Protein AF-A0A814PA87-F1 (afdb_monomer_lite)

Sequence (79 aa):
ASKYAIIFMSDGLAPFPEAELQTLVELHGNVIKKFWTLALGQSDMSILKRINEKMDGTFFNLADSSELVEAYAEIARTS

InterPro domains:
  IPR036465 von Willebrand factor A-like domain superfamily [G3DSA:3.40.50.410] (1-79)
  IPR036465 von Willebrand factor A-like domain superfamily [SSF53300] (4-77)

Organism: NCBI:txid1234261

pLDDT: mean 90.32, std 5.97, range [63.88, 96.5]

Secondary structure (DSSP, 8-state):
---EEEEEEE-S-SPP-HHHHHHHHHHHTTTEEEEEEEEESS--HHHHHHHHHHTT-EEEEESSTTHHHHHHHHHHHT-

Radius of gyration: 12.72 Å; chains: 1; bounding box: 28×31×27 Å

Foldseek 3Di:
DAADEEEAEDQQPDPQPVVVLVVCCVPCVVRHPAYEYEHADNHDVVSRVVSCVSNVYHYHYYNHPVCVVVVVVVVVVVD

Structure (mmCIF, N/CA/C/O backbone):
data_AF-A0A814PA87-F1
#
_entry.id   AF-A0A814PA87-F1
#
loop_
_atom_site.group_PDB
_atom_site.id
_atom_site.type_symbol
_atom_site.label_atom_id
_atom_site.label_alt_id
_atom_site.label_comp_id
_atom_site.label_asym_id
_atom_site.label_entity_id
_atom_site.label_seq_id
_atom_site.pdbx_PDB_ins_code
_atom_site.Cartn_x
_atom_site.Cartn_y
_atom_site.Cartn_z
_atom_site.occupancy
_atom_site.B_iso_or_equiv
_atom_site.auth_seq_id
_atom_site.auth_comp_id
_atom_site.auth_asym_id
_atom_site.auth_atom_id
_atom_site.pdbx_PDB_model_num
ATOM 1 N N . ALA A 1 1 ? -17.287 7.381 14.149 1.00 63.88 1 ALA A N 1
ATOM 2 C CA . ALA A 1 1 ? -16.748 7.793 12.839 1.00 63.88 1 ALA A CA 1
ATOM 3 C C . ALA A 1 1 ? -16.512 6.547 11.999 1.00 63.88 1 ALA A C 1
ATOM 5 O O . ALA A 1 1 ? -16.030 5.559 12.551 1.00 63.88 1 ALA A O 1
ATOM 6 N N . SER A 1 2 ? -16.891 6.570 10.721 1.00 69.12 2 SER A N 1
ATOM 7 C CA . SER A 1 2 ? -16.583 5.486 9.782 1.00 69.12 2 SER A CA 1
ATOM 8 C C . SER A 1 2 ? -15.069 5.378 9.609 1.00 69.12 2 SER A C 1
ATOM 10 O O . SER A 1 2 ? -14.392 6.401 9.517 1.00 69.12 2 SER A O 1
ATOM 12 N N . LYS A 1 3 ? -14.545 4.152 9.624 1.00 85.00 3 LYS A N 1
ATOM 13 C CA . LYS A 1 3 ? -13.131 3.870 9.363 1.00 85.00 3 LYS A CA 1
ATOM 14 C C . LYS A 1 3 ? -12.996 3.352 7.940 1.00 85.00 3 LYS A C 1
ATOM 16 O O . LYS A 1 3 ? -13.826 2.551 7.514 1.00 85.00 3 LYS A O 1
ATOM 21 N N . TYR A 1 4 ? -11.965 3.802 7.240 1.00 89.12 4 TYR A N 1
ATOM 22 C CA . TYR A 1 4 ? -11.730 3.481 5.840 1.00 89.12 4 TYR A CA 1
ATOM 23 C C . TYR A 1 4 ? -10.485 2.613 5.672 1.00 89.12 4 TYR A C 1
ATOM 25 O O . TYR A 1 4 ? -9.541 2.665 6.465 1.00 89.12 4 TYR A O 1
ATOM 33 N N . ALA A 1 5 ? -10.523 1.813 4.618 1.00 91.75 5 ALA A N 1
ATOM 34 C CA . ALA A 1 5 ? -9.424 1.022 4.100 1.00 91.75 5 ALA A CA 1
ATOM 35 C C . ALA A 1 5 ? -9.079 1.572 2.711 1.00 91.75 5 ALA A C 1
ATOM 37 O O . ALA A 1 5 ? -9.992 1.883 1.944 1.00 91.75 5 ALA A O 1
ATOM 38 N N . ILE A 1 6 ? -7.791 1.702 2.397 1.00 93.00 6 ILE A N 1
ATOM 39 C CA . ILE A 1 6 ? -7.325 2.164 1.084 1.00 93.00 6 ILE A CA 1
ATOM 40 C C . ILE A 1 6 ? -6.497 1.061 0.437 1.00 93.00 6 ILE A C 1
ATOM 42 O O . ILE A 1 6 ? -5.560 0.546 1.041 1.00 93.00 6 ILE A O 1
ATOM 46 N N . ILE A 1 7 ? -6.838 0.734 -0.807 1.00 94.50 7 ILE A N 1
ATOM 47 C CA . ILE A 1 7 ? -6.042 -0.123 -1.682 1.00 94.50 7 ILE A CA 1
ATOM 48 C C . ILE A 1 7 ? -5.488 0.785 -2.779 1.00 94.50 7 ILE A C 1
ATOM 50 O O . ILE A 1 7 ? -6.248 1.338 -3.574 1.00 94.50 7 ILE A O 1
ATOM 54 N N . PHE A 1 8 ? -4.175 0.980 -2.787 1.00 93.69 8 PHE A N 1
ATOM 55 C CA . PHE A 1 8 ? -3.453 1.807 -3.743 1.00 93.69 8 PHE A CA 1
ATOM 56 C C . PHE A 1 8 ? -2.724 0.909 -4.742 1.00 93.69 8 PHE A C 1
ATOM 58 O O . PHE A 1 8 ? -1.902 0.090 -4.346 1.00 93.69 8 PHE A O 1
ATOM 65 N N . MET A 1 9 ? -3.012 1.055 -6.034 1.00 92.69 9 MET A N 1
ATOM 66 C CA . MET A 1 9 ? -2.404 0.251 -7.097 1.00 92.69 9 MET A CA 1
ATOM 67 C C . MET A 1 9 ? -1.838 1.170 -8.178 1.00 92.69 9 MET A C 1
ATOM 69 O O . MET A 1 9 ? -2.547 2.044 -8.674 1.00 92.69 9 MET A O 1
ATOM 73 N N . SER A 1 10 ? -0.562 0.997 -8.520 1.00 90.62 10 SER A N 1
ATOM 74 C CA . SER A 1 10 ? 0.152 1.846 -9.482 1.00 90.62 10 SER A CA 1
ATOM 75 C C . SER A 1 10 ? 1.402 1.133 -10.013 1.00 90.62 10 SER A C 1
ATOM 77 O O . SER A 1 10 ? 1.900 0.198 -9.391 1.00 90.62 10 SER A O 1
ATOM 79 N N . ASP A 1 11 ? 1.912 1.590 -11.156 1.00 89.81 11 ASP A N 1
ATOM 80 C CA . ASP A 1 11 ? 3.201 1.188 -11.729 1.00 89.81 11 ASP A CA 1
ATOM 81 C C . ASP A 1 11 ? 4.397 1.957 -11.127 1.00 89.81 11 ASP A C 1
ATOM 83 O O . ASP A 1 11 ? 5.549 1.637 -11.408 1.00 89.81 11 ASP A O 1
ATOM 87 N N . GLY A 1 12 ? 4.160 2.968 -10.287 1.00 90.38 12 GLY A N 1
ATOM 88 C CA . GLY A 1 12 ? 5.220 3.741 -9.635 1.00 90.38 12 GLY A CA 1
ATOM 89 C C . GLY A 1 12 ? 6.057 4.606 -10.579 1.00 90.38 12 GLY A C 1
ATOM 90 O O . GLY A 1 12 ? 7.038 5.187 -10.131 1.00 90.38 12 GLY A O 1
ATOM 91 N N . LEU A 1 13 ? 5.688 4.723 -11.859 1.00 90.75 13 LEU A N 1
ATOM 92 C CA . LEU A 1 13 ? 6.478 5.467 -12.850 1.00 90.75 13 LEU A CA 1
ATOM 93 C C . LEU A 1 13 ? 6.331 6.989 -12.709 1.00 90.75 13 LEU A C 1
ATOM 95 O O . LEU A 1 13 ? 7.124 7.753 -13.262 1.00 90.75 13 LEU A O 1
ATOM 99 N N . ALA A 1 14 ? 5.312 7.439 -11.977 1.00 90.19 14 ALA A N 1
ATOM 100 C CA . ALA A 1 14 ? 5.112 8.842 -11.649 1.00 90.19 14 ALA A CA 1
ATOM 101 C C . ALA A 1 14 ? 6.019 9.293 -10.482 1.00 90.19 14 ALA A C 1
ATOM 103 O O . ALA A 1 14 ? 6.354 8.491 -9.607 1.00 90.19 14 ALA A O 1
ATOM 104 N N . PRO A 1 15 ? 6.381 10.590 -10.412 1.00 92.81 15 PRO A N 1
ATOM 105 C CA . PRO A 1 15 ? 7.112 11.141 -9.275 1.00 92.81 15 PRO A CA 1
ATOM 106 C C . PRO A 1 15 ? 6.402 10.907 -7.935 1.00 92.81 15 PRO A C 1
ATOM 108 O O . PRO A 1 15 ? 5.174 10.868 -7.866 1.00 92.81 15 PRO A O 1
ATOM 111 N N . PHE A 1 16 ? 7.183 10.816 -6.854 1.00 93.75 16 PHE A N 1
ATOM 112 C CA . PHE A 1 16 ? 6.650 10.616 -5.507 1.00 93.75 16 PHE A CA 1
ATOM 113 C C . PHE A 1 16 ? 5.731 11.784 -5.069 1.00 93.75 16 PHE A C 1
ATOM 115 O O . PHE A 1 16 ? 6.216 12.917 -4.972 1.00 93.75 16 PHE A O 1
ATOM 122 N N . PRO A 1 17 ? 4.446 11.530 -4.746 1.00 93.38 17 PRO A N 1
ATOM 123 C CA . PRO A 1 17 ? 3.461 12.574 -4.450 1.00 93.38 17 PRO A CA 1
ATOM 124 C C . PRO A 1 17 ? 3.480 12.979 -2.963 1.00 93.38 17 PRO A C 1
ATOM 126 O O . PRO A 1 17 ? 2.571 12.668 -2.193 1.00 93.38 17 PRO A O 1
ATOM 129 N N . GLU A 1 18 ? 4.564 13.626 -2.519 1.00 94.69 18 GLU A N 1
ATOM 130 C CA . GLU A 1 18 ? 4.760 13.977 -1.099 1.00 94.69 18 GLU A CA 1
ATOM 131 C C . GLU A 1 18 ? 3.640 14.879 -0.554 1.00 94.69 18 GLU A C 1
ATOM 133 O O . GLU A 1 18 ? 3.124 14.621 0.532 1.00 94.69 18 GLU A O 1
ATOM 138 N N . ALA A 1 19 ? 3.251 15.921 -1.296 1.00 95.00 19 ALA A N 1
ATOM 139 C CA . ALA A 1 19 ? 2.281 16.911 -0.825 1.00 95.00 19 ALA A CA 1
ATOM 140 C C . ALA A 1 19 ? 0.874 16.309 -0.669 1.00 95.00 19 ALA A C 1
ATOM 142 O O . ALA A 1 19 ? 0.167 16.583 0.306 1.00 95.00 19 ALA A O 1
ATOM 143 N N . GLU A 1 20 ? 0.479 15.453 -1.608 1.00 94.06 20 GLU A N 1
ATOM 144 C CA . GLU A 1 20 ? -0.813 14.779 -1.626 1.00 94.06 20 GLU A CA 1
ATOM 145 C C . GLU A 1 20 ? -0.913 13.747 -0.500 1.00 94.06 20 GLU A C 1
ATOM 147 O O . GLU A 1 20 ? -1.922 13.704 0.205 1.00 94.06 20 GLU A O 1
ATOM 152 N N . LEU A 1 21 ? 0.144 12.956 -0.276 1.00 93.19 21 LEU A N 1
ATOM 153 C CA . LEU A 1 21 ? 0.186 11.995 0.830 1.00 93.19 21 LEU A CA 1
ATOM 154 C C . LEU A 1 21 ? 0.198 12.694 2.186 1.00 93.19 21 LEU A C 1
ATOM 156 O O . LEU A 1 21 ? -0.495 12.256 3.102 1.00 93.19 21 LEU A O 1
ATOM 160 N N . GLN A 1 22 ? 0.934 13.799 2.317 1.00 93.62 22 GLN A N 1
ATOM 161 C CA . GLN A 1 22 ? 0.927 14.595 3.541 1.00 93.62 22 GLN A CA 1
ATOM 162 C C . GLN A 1 22 ? -0.481 15.125 3.842 1.00 93.62 22 GLN A C 1
ATOM 164 O O . GLN A 1 22 ? -0.976 14.954 4.955 1.00 93.62 22 GLN A O 1
ATOM 169 N N . THR A 1 23 ? -1.164 15.667 2.831 1.00 93.56 23 THR A N 1
ATOM 170 C CA . THR A 1 23 ? -2.551 16.141 2.957 1.00 93.56 23 THR A CA 1
ATOM 171 C C . THR A 1 23 ? -3.499 15.007 3.363 1.00 93.56 23 THR A C 1
ATOM 173 O O . THR A 1 23 ? -4.350 15.183 4.236 1.00 93.56 23 THR A O 1
ATOM 176 N N . LEU A 1 24 ? -3.342 13.817 2.773 1.00 91.00 24 LEU A N 1
ATOM 177 C CA . LEU A 1 24 ? -4.140 12.636 3.105 1.00 91.00 24 LEU A CA 1
ATOM 178 C C . LEU A 1 24 ? -3.958 12.218 4.574 1.00 91.00 24 LEU A C 1
ATOM 180 O O . LEU A 1 24 ? -4.944 11.954 5.264 1.00 91.00 24 LEU A O 1
ATOM 184 N N . VAL A 1 25 ? -2.715 12.177 5.064 1.00 91.69 25 VAL A N 1
ATOM 185 C CA . VAL A 1 25 ? -2.401 11.814 6.457 1.00 91.69 25 VAL A CA 1
ATOM 186 C C . VAL A 1 25 ? -2.947 12.856 7.433 1.00 91.69 25 VAL A C 1
ATOM 188 O O . VAL A 1 25 ? -3.558 12.486 8.435 1.00 91.69 25 VAL A O 1
ATOM 191 N N . GLU A 1 26 ? -2.788 14.145 7.136 1.00 92.94 26 GLU A N 1
ATOM 192 C CA . GLU A 1 26 ? -3.257 15.231 8.004 1.00 92.94 26 GLU A CA 1
ATOM 193 C C . GLU A 1 26 ? -4.783 15.280 8.113 1.00 92.94 26 GLU A C 1
ATOM 195 O O . GLU A 1 26 ? -5.323 15.421 9.212 1.00 92.94 26 GLU A O 1
ATOM 200 N N . LEU A 1 27 ? -5.489 15.140 6.988 1.00 91.25 27 L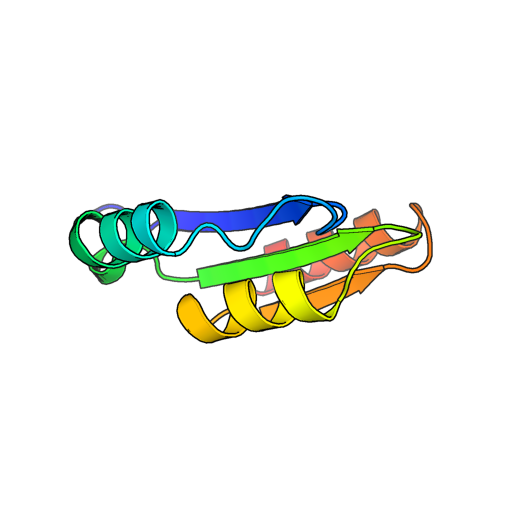EU A N 1
ATOM 201 C CA . LEU A 1 27 ? -6.947 15.262 6.955 1.00 91.25 27 LEU A CA 1
ATOM 202 C C . LEU A 1 27 ? -7.669 13.969 7.343 1.00 91.25 27 LEU A C 1
ATOM 204 O O . LEU A 1 27 ? -8.782 14.017 7.877 1.00 91.25 27 LEU A O 1
ATOM 208 N N . HIS A 1 28 ? -7.074 12.813 7.039 1.00 91.12 28 HIS A N 1
ATOM 209 C CA . HIS A 1 28 ? -7.770 11.527 7.086 1.00 91.12 28 HIS A CA 1
ATOM 210 C C . HIS A 1 28 ? -7.001 10.412 7.806 1.00 91.12 28 HIS A C 1
ATOM 212 O O . HIS A 1 28 ? -7.549 9.321 7.977 1.00 91.12 28 HIS A O 1
ATOM 218 N N . GLY A 1 29 ? -5.782 10.652 8.297 1.00 87.81 29 GLY A N 1
ATOM 219 C CA . GLY A 1 29 ? -4.974 9.624 8.967 1.00 87.81 29 GLY A CA 1
ATOM 220 C C . GLY A 1 29 ? -5.648 9.005 10.196 1.00 87.81 29 GLY A C 1
ATOM 221 O O . GLY A 1 29 ? -5.463 7.829 10.483 1.00 87.81 29 GLY A O 1
ATOM 222 N N . ASN A 1 30 ? -6.517 9.748 10.889 1.00 88.50 30 ASN A N 1
ATOM 223 C CA . ASN A 1 30 ? -7.276 9.240 12.038 1.00 88.50 30 ASN A CA 1
ATOM 224 C C . ASN A 1 30 ? -8.456 8.316 11.666 1.00 88.50 30 ASN A C 1
ATOM 226 O O . ASN A 1 30 ? -8.990 7.622 12.539 1.00 88.50 30 ASN A O 1
ATOM 230 N N . VAL A 1 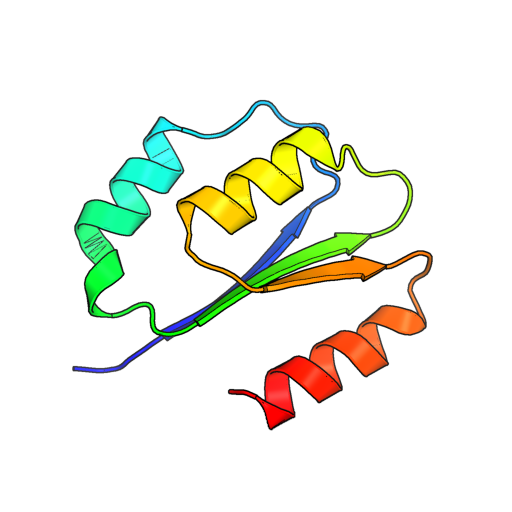31 ? -8.893 8.318 10.403 1.00 90.44 31 VAL A N 1
ATOM 231 C CA . VAL A 1 31 ? -9.993 7.475 9.903 1.00 90.44 31 VAL A CA 1
ATOM 232 C C . VAL A 1 31 ? -9.512 6.372 8.964 1.00 90.44 31 VAL A C 1
ATOM 234 O O . VAL A 1 31 ? -10.217 5.371 8.820 1.00 90.44 31 VAL A O 1
ATOM 237 N N . ILE A 1 32 ? -8.325 6.503 8.369 1.00 90.56 32 ILE A N 1
ATOM 238 C CA . ILE A 1 32 ? -7.676 5.439 7.597 1.00 90.56 32 ILE A CA 1
ATOM 239 C C . ILE A 1 32 ? -7.110 4.415 8.584 1.00 90.56 32 ILE A C 1
ATOM 241 O O . ILE A 1 32 ? -6.204 4.706 9.355 1.00 90.56 32 ILE A O 1
ATOM 245 N N . LYS A 1 33 ? -7.674 3.205 8.592 1.00 88.88 33 LYS A N 1
ATOM 246 C CA . LYS A 1 33 ? -7.250 2.130 9.506 1.00 88.88 33 LYS A CA 1
ATOM 247 C C . LYS A 1 33 ? -6.229 1.194 8.862 1.00 88.88 33 LYS A C 1
ATOM 249 O O . LYS A 1 33 ? -5.450 0.570 9.574 1.00 88.88 33 LYS A O 1
ATOM 254 N N . LYS A 1 34 ? -6.322 1.018 7.543 1.00 92.62 34 LYS A N 1
ATOM 255 C CA . LYS A 1 34 ? -5.503 0.083 6.770 1.00 92.62 34 LYS A CA 1
ATOM 256 C C . LYS A 1 34 ? -5.194 0.680 5.406 1.00 92.62 34 LYS A C 1
ATOM 258 O O . LYS A 1 34 ? -6.072 1.278 4.778 1.00 92.62 34 LYS A O 1
ATOM 263 N N . PHE A 1 35 ? -3.958 0.491 4.973 1.00 94.88 35 PHE A N 1
ATOM 264 C CA . PHE A 1 35 ? -3.461 0.922 3.680 1.00 94.88 35 PHE A CA 1
ATOM 265 C C . PHE A 1 35 ? -2.707 -0.243 3.046 1.00 94.88 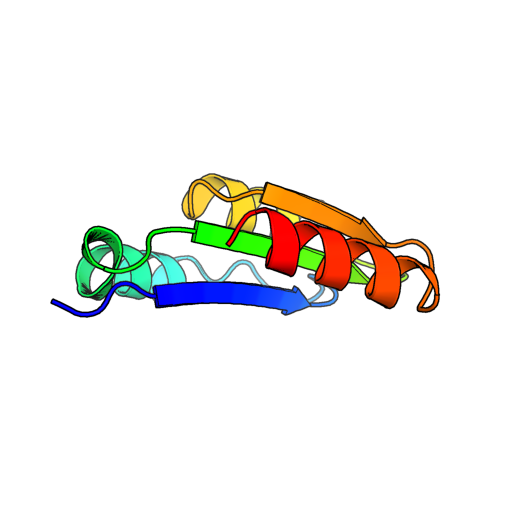35 PHE A C 1
ATOM 267 O O . PHE A 1 35 ? -1.868 -0.862 3.701 1.00 94.88 35 PHE A O 1
ATOM 274 N N . TRP A 1 36 ? -3.008 -0.551 1.791 1.00 96.50 36 TRP A N 1
ATOM 275 C CA . TRP A 1 36 ? -2.282 -1.551 1.018 1.00 96.50 36 TRP A CA 1
ATOM 276 C C . TRP A 1 36 ? -1.754 -0.941 -0.266 1.00 96.50 36 TRP A C 1
ATOM 278 O O . TRP A 1 36 ? -2.505 -0.269 -0.968 1.00 96.50 36 TRP A O 1
ATOM 288 N N . THR A 1 37 ? -0.498 -1.224 -0.592 1.00 96.12 37 THR A N 1
ATOM 289 C CA . THR A 1 37 ? 0.108 -0.849 -1.873 1.00 96.12 37 THR A CA 1
ATOM 290 C C . THR A 1 37 ? 0.305 -2.090 -2.728 1.00 96.12 37 THR A C 1
ATOM 292 O O . THR A 1 37 ? 0.977 -3.021 -2.295 1.00 96.12 37 THR A O 1
ATOM 295 N N . LEU A 1 38 ? -0.252 -2.101 -3.937 1.00 94.69 38 LEU A N 1
ATOM 296 C CA . LEU A 1 38 ? -0.104 -3.169 -4.921 1.00 94.69 38 LEU A CA 1
ATOM 297 C C . LEU A 1 38 ? 0.733 -2.650 -6.093 1.00 94.69 38 LEU A C 1
ATOM 299 O O . LEU A 1 38 ? 0.326 -1.718 -6.790 1.00 94.69 38 LEU A O 1
ATOM 303 N N . ALA A 1 39 ? 1.885 -3.272 -6.318 1.00 92.94 39 ALA A N 1
ATOM 304 C CA . ALA A 1 39 ? 2.660 -3.100 -7.539 1.00 92.94 39 ALA A CA 1
ATOM 305 C C . ALA A 1 39 ? 2.280 -4.206 -8.526 1.00 92.94 39 ALA A C 1
ATOM 307 O O . ALA A 1 39 ? 2.235 -5.368 -8.129 1.00 92.94 39 ALA A O 1
ATOM 308 N N . LEU A 1 40 ? 1.995 -3.858 -9.783 1.00 85.25 40 LEU A N 1
ATOM 309 C CA . LEU A 1 40 ? 1.600 -4.820 -10.813 1.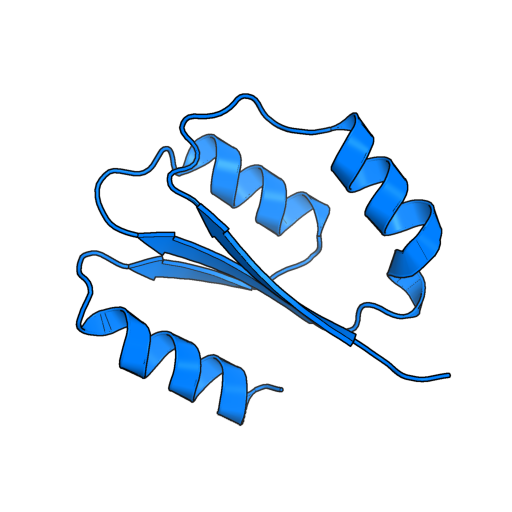00 85.25 40 LEU A CA 1
ATOM 310 C C . LEU A 1 40 ? 2.493 -4.686 -12.049 1.00 85.25 40 LEU A C 1
ATOM 312 O O . LEU A 1 40 ? 2.492 -3.653 -12.722 1.00 85.25 40 LEU A O 1
ATOM 316 N N . GLY A 1 41 ? 3.192 -5.769 -12.389 1.00 81.00 41 GLY A N 1
ATOM 317 C CA . GLY A 1 41 ? 4.021 -5.852 -13.590 1.00 81.00 41 GLY A CA 1
ATOM 318 C C . GLY A 1 41 ? 5.351 -5.099 -13.467 1.00 81.00 41 GLY A C 1
ATOM 319 O O . GLY A 1 41 ? 6.016 -5.136 -12.435 1.00 81.00 41 GLY A O 1
ATOM 320 N N . GLN A 1 42 ? 5.783 -4.448 -14.553 1.00 82.12 42 GLN A N 1
ATOM 321 C CA . GLN A 1 42 ? 7.007 -3.635 -14.568 1.00 82.12 42 GLN A CA 1
ATOM 322 C C . GLN A 1 42 ? 6.754 -2.331 -13.803 1.00 82.12 42 GLN A C 1
ATOM 324 O O . GLN A 1 42 ? 6.272 -1.361 -14.382 1.00 82.12 42 GLN A O 1
ATOM 329 N N . SER A 1 43 ? 7.044 -2.325 -12.501 1.00 85.56 43 SER A N 1
ATOM 330 C CA . SER A 1 43 ? 6.824 -1.159 -11.639 1.00 85.56 43 SER A CA 1
ATOM 331 C C . SER A 1 43 ? 8.113 -0.641 -10.998 1.00 85.56 43 SER A C 1
ATOM 333 O O . SER A 1 43 ? 9.011 -1.418 -10.657 1.00 85.56 43 SER A O 1
ATOM 335 N N . ASP A 1 44 ? 8.184 0.671 -10.764 1.00 87.00 44 ASP A N 1
ATOM 336 C CA . ASP A 1 44 ? 9.219 1.257 -9.911 1.00 87.00 44 ASP A CA 1
ATOM 337 C C . ASP A 1 44 ? 8.874 1.015 -8.436 1.00 87.00 44 ASP A C 1
ATOM 339 O O . ASP A 1 44 ? 8.087 1.719 -7.794 1.00 87.00 44 ASP A O 1
ATOM 343 N N . MET A 1 45 ? 9.512 -0.010 -7.879 1.00 91.75 45 MET A N 1
ATOM 344 C CA . MET A 1 45 ? 9.308 -0.415 -6.492 1.00 91.75 45 MET A CA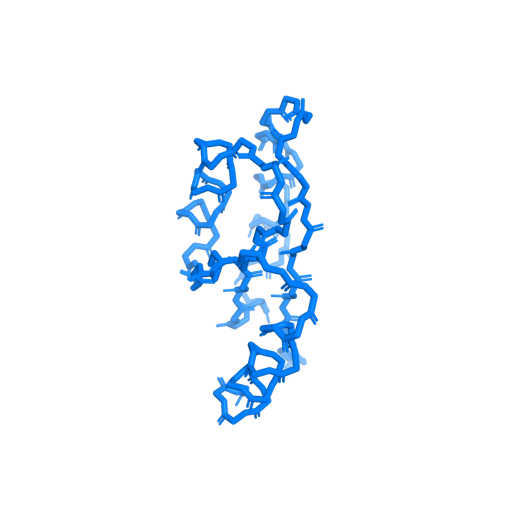 1
ATOM 345 C C . MET A 1 45 ? 9.810 0.622 -5.484 1.00 91.75 45 MET A C 1
ATOM 347 O O . MET A 1 45 ? 9.378 0.583 -4.334 1.00 91.75 45 MET A O 1
ATOM 351 N N . SER A 1 46 ? 10.720 1.526 -5.863 1.00 92.94 46 SER A N 1
ATOM 352 C CA . SER A 1 46 ? 11.279 2.513 -4.934 1.00 92.94 46 SER A CA 1
ATOM 353 C C . SER A 1 46 ? 10.221 3.532 -4.509 1.00 92.94 46 SER A C 1
ATOM 355 O O . SER A 1 46 ? 10.049 3.788 -3.315 1.00 92.94 46 SER A O 1
ATOM 357 N N . ILE A 1 47 ? 9.444 4.029 -5.474 1.00 93.19 47 ILE A N 1
ATOM 358 C CA . ILE A 1 47 ? 8.349 4.968 -5.239 1.00 93.19 47 ILE A CA 1
ATOM 359 C C . ILE A 1 47 ? 7.234 4.277 -4.460 1.00 93.19 47 ILE A C 1
ATOM 361 O O . ILE A 1 47 ? 6.813 4.780 -3.420 1.00 93.19 47 ILE A O 1
ATOM 365 N N . LEU A 1 48 ? 6.796 3.096 -4.900 1.00 94.62 48 LEU A N 1
ATOM 366 C CA . LEU A 1 48 ? 5.667 2.400 -4.277 1.00 94.62 48 LEU A CA 1
ATOM 367 C C . LEU A 1 48 ? 5.966 1.960 -2.833 1.00 94.62 48 LEU A C 1
ATOM 369 O O . LEU A 1 48 ? 5.095 2.076 -1.966 1.00 94.62 48 LEU A O 1
ATOM 373 N N . LYS A 1 49 ? 7.198 1.520 -2.536 1.00 95.00 49 LYS A N 1
ATOM 374 C CA . LYS A 1 49 ? 7.620 1.228 -1.155 1.00 95.00 49 LYS A CA 1
ATOM 375 C C . LYS A 1 49 ? 7.610 2.479 -0.289 1.00 95.00 49 LYS A C 1
ATOM 377 O O . LYS A 1 49 ? 7.062 2.439 0.807 1.00 95.00 49 LYS A O 1
ATOM 382 N N . ARG A 1 50 ? 8.117 3.602 -0.807 1.00 95.50 50 ARG A N 1
ATOM 383 C CA . ARG A 1 50 ? 8.099 4.881 -0.087 1.00 95.50 50 ARG A CA 1
ATOM 384 C C . ARG A 1 50 ? 6.671 5.349 0.214 1.00 95.50 50 ARG A C 1
ATOM 386 O O . ARG A 1 50 ? 6.420 5.866 1.299 1.00 95.50 50 ARG A O 1
ATOM 393 N N . ILE A 1 51 ? 5.725 5.145 -0.710 1.00 95.12 51 ILE A N 1
ATOM 394 C CA . ILE A 1 51 ? 4.299 5.436 -0.473 1.00 95.12 51 ILE A CA 1
ATOM 395 C C . ILE A 1 51 ? 3.767 4.551 0.658 1.00 95.12 51 ILE A C 1
ATOM 397 O O . ILE A 1 51 ? 3.141 5.054 1.588 1.00 95.12 51 ILE A O 1
ATOM 401 N N . ASN A 1 52 ? 4.046 3.246 0.603 1.00 95.69 52 ASN A N 1
ATOM 402 C CA . ASN A 1 52 ? 3.601 2.301 1.624 1.00 95.69 52 ASN A CA 1
ATOM 403 C C . ASN A 1 52 ? 4.148 2.643 3.020 1.00 95.69 52 ASN A C 1
ATOM 405 O O . ASN A 1 52 ? 3.398 2.613 3.990 1.00 95.69 52 ASN A O 1
ATOM 409 N N . GLU A 1 53 ? 5.431 2.998 3.117 1.00 95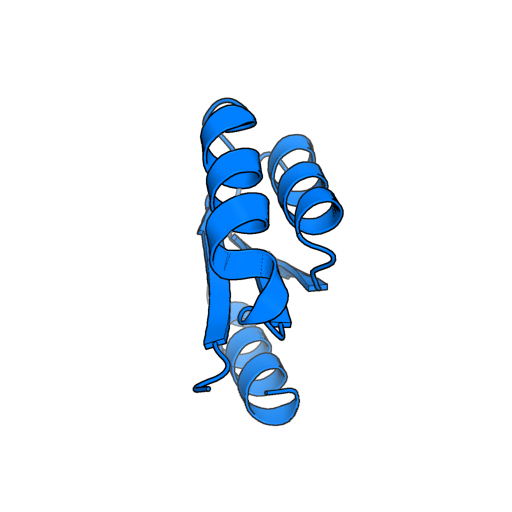.12 53 GLU A N 1
ATOM 410 C CA . GLU A 1 53 ? 6.078 3.417 4.367 1.00 95.12 53 GLU A CA 1
ATOM 411 C C . GLU A 1 53 ? 5.465 4.706 4.927 1.00 95.12 53 GLU A C 1
ATOM 413 O O . GLU A 1 53 ? 5.167 4.779 6.117 1.00 95.12 53 GLU A O 1
ATOM 418 N N . LYS A 1 54 ? 5.211 5.709 4.073 1.00 93.62 54 LYS A N 1
ATOM 419 C CA . LYS A 1 54 ? 4.569 6.973 4.477 1.00 93.62 54 LYS A CA 1
ATOM 420 C C . LYS A 1 54 ? 3.169 6.753 5.062 1.00 93.62 54 LYS A C 1
ATOM 422 O O . LYS A 1 54 ? 2.749 7.518 5.927 1.00 93.62 54 LYS A O 1
ATOM 427 N N . MET A 1 55 ? 2.465 5.728 4.584 1.00 93.81 55 MET A N 1
ATOM 428 C CA . MET A 1 55 ? 1.088 5.412 4.967 1.00 93.81 55 MET A CA 1
ATOM 429 C C . MET A 1 55 ? 0.966 4.316 6.035 1.00 93.81 55 MET A C 1
ATOM 431 O O . MET A 1 55 ? -0.160 3.933 6.349 1.00 93.81 55 MET A O 1
ATOM 435 N N . ASP A 1 56 ? 2.084 3.814 6.573 1.00 92.81 56 ASP A N 1
ATOM 436 C CA . ASP A 1 56 ? 2.121 2.680 7.515 1.00 92.81 56 ASP A CA 1
ATOM 437 C C . ASP A 1 56 ? 1.328 1.457 6.997 1.00 92.81 56 ASP A C 1
ATOM 439 O O . ASP A 1 56 ? 0.487 0.865 7.677 1.00 92.81 56 ASP A O 1
ATOM 443 N N . GLY A 1 57 ? 1.529 1.144 5.712 1.00 93.69 57 GLY A N 1
ATOM 444 C CA . GLY A 1 57 ? 0.743 0.160 4.971 1.00 93.69 57 GLY A CA 1
ATOM 445 C C . GLY A 1 57 ? 1.379 -1.226 4.839 1.00 93.69 57 GLY A C 1
ATOM 446 O O . GLY A 1 57 ? 2.505 -1.487 5.266 1.00 93.69 57 GLY A O 1
ATOM 447 N N . THR A 1 58 ? 0.663 -2.127 4.166 1.00 95.75 58 THR A N 1
ATOM 448 C CA . THR A 1 58 ? 1.156 -3.449 3.744 1.00 95.75 58 THR A CA 1
ATOM 449 C C . THR A 1 58 ? 1.375 -3.496 2.231 1.00 95.75 58 THR A C 1
ATOM 451 O O . THR A 1 58 ? 0.492 -3.154 1.447 1.00 95.75 58 THR A O 1
ATOM 454 N N . PHE A 1 59 ? 2.549 -3.967 1.813 1.00 95.00 59 PHE A N 1
ATOM 455 C CA . PHE A 1 59 ? 2.961 -3.979 0.413 1.00 95.00 59 PHE A CA 1
ATOM 456 C C . PHE A 1 59 ? 2.772 -5.353 -0.240 1.00 95.00 59 PHE A C 1
ATOM 458 O O . PHE A 1 59 ? 3.230 -6.361 0.299 1.00 95.00 59 PHE A O 1
ATOM 465 N N . PHE A 1 60 ? 2.193 -5.376 -1.437 1.00 93.88 60 PHE A N 1
ATOM 466 C CA . PHE A 1 60 ? 2.098 -6.541 -2.312 1.00 93.88 60 PHE A CA 1
ATOM 467 C C . PHE A 1 60 ? 2.847 -6.270 -3.618 1.00 93.88 60 PHE A C 1
ATOM 469 O O . PHE A 1 60 ? 2.552 -5.311 -4.331 1.00 93.88 60 PHE A O 1
ATOM 476 N N . ASN A 1 61 ? 3.813 -7.131 -3.934 1.00 91.88 61 ASN A N 1
ATOM 477 C CA . ASN A 1 61 ? 4.504 -7.124 -5.219 1.00 91.88 61 ASN A CA 1
ATOM 478 C C . ASN A 1 61 ? 3.917 -8.227 -6.096 1.00 91.88 61 ASN A C 1
ATOM 480 O O . ASN A 1 61 ? 4.117 -9.394 -5.765 1.00 91.88 61 ASN A O 1
ATOM 484 N N . LEU A 1 62 ? 3.211 -7.861 -7.164 1.00 89.94 62 LEU A N 1
ATOM 485 C CA . LEU A 1 62 ? 2.511 -8.806 -8.027 1.00 89.94 62 LEU A CA 1
ATOM 486 C C . LEU A 1 62 ? 3.248 -8.947 -9.358 1.00 89.94 62 LEU A C 1
ATOM 488 O O . LEU A 1 62 ? 3.389 -7.975 -10.112 1.00 89.94 62 LEU A O 1
ATOM 492 N N . ALA A 1 63 ? 3.711 -10.161 -9.653 1.00 83.88 63 ALA A N 1
ATOM 493 C CA . ALA A 1 63 ? 4.441 -10.445 -10.886 1.00 83.88 63 ALA A CA 1
ATOM 494 C C . ALA A 1 63 ? 3.516 -10.459 -12.112 1.00 83.88 63 ALA A C 1
ATOM 496 O O . ALA A 1 63 ? 3.911 -10.026 -13.199 1.00 83.88 63 ALA A O 1
ATOM 497 N N . ASP A 1 64 ? 2.277 -10.919 -11.935 1.00 83.62 64 ASP A N 1
ATOM 498 C CA . ASP A 1 64 ? 1.275 -11.003 -12.988 1.00 83.62 64 ASP A CA 1
ATOM 499 C C . ASP A 1 64 ? -0.152 -10.782 -12.462 1.00 83.62 64 ASP A C 1
ATOM 501 O O . ASP A 1 64 ? -0.406 -10.623 -11.267 1.00 83.62 64 ASP A O 1
ATOM 505 N N . SER A 1 65 ? -1.116 -10.731 -13.384 1.00 83.44 65 SER A N 1
ATOM 506 C CA . SER A 1 65 ? -2.510 -10.453 -13.046 1.00 83.44 65 SER A CA 1
ATOM 507 C C . SER A 1 65 ? -3.228 -11.603 -12.333 1.00 83.44 65 SER A C 1
ATOM 509 O O . SER A 1 65 ? -4.318 -11.384 -11.809 1.00 83.44 65 SER A O 1
ATOM 511 N N . SER A 1 66 ? -2.680 -12.821 -12.328 1.00 85.75 66 SER A N 1
ATOM 512 C CA . SER A 1 66 ? -3.272 -13.946 -11.595 1.00 85.75 66 SER A CA 1
ATOM 513 C C . SER A 1 66 ? -3.094 -13.782 -10.083 1.00 85.75 66 SER A C 1
ATOM 515 O O . SER A 1 66 ? -4.024 -14.060 -9.325 1.00 85.75 66 SER A O 1
ATOM 517 N N . GLU A 1 67 ? -1.978 -13.185 -9.657 1.00 89.75 67 GLU A N 1
ATOM 518 C CA . GLU A 1 67 ? -1.676 -12.897 -8.248 1.00 89.75 67 GLU A CA 1
ATOM 519 C C . GLU A 1 67 ? -2.580 -11.800 -7.648 1.00 89.75 67 GLU A C 1
ATOM 521 O O . GLU A 1 67 ? -2.748 -11.724 -6.429 1.00 89.75 67 GLU A O 1
ATOM 526 N N . LEU A 1 68 ? -3.235 -10.974 -8.481 1.00 90.19 68 LEU A N 1
ATOM 527 C CA . LEU A 1 68 ? -4.206 -9.971 -8.012 1.00 90.19 68 LEU A CA 1
ATOM 528 C C . LEU A 1 68 ? -5.335 -10.615 -7.207 1.00 90.19 68 LEU A C 1
ATOM 530 O O . LEU A 1 68 ? -5.739 -10.075 -6.179 1.00 90.19 68 LEU A O 1
ATOM 534 N N . VAL A 1 69 ? -5.854 -11.758 -7.662 1.00 91.06 69 VAL A N 1
ATOM 535 C CA . VAL A 1 69 ? -6.986 -12.425 -7.001 1.00 91.06 69 VAL A CA 1
ATOM 536 C C . VAL A 1 69 ? -6.602 -12.845 -5.585 1.00 91.06 69 VAL A C 1
ATOM 538 O O . VAL A 1 69 ? -7.374 -12.639 -4.648 1.00 91.06 69 VAL A O 1
ATOM 541 N N . GLU A 1 70 ? -5.393 -13.377 -5.417 1.00 90.69 70 GLU A N 1
ATOM 542 C CA . GLU A 1 70 ? -4.864 -13.788 -4.118 1.00 90.69 70 GLU A CA 1
ATOM 543 C C . GLU A 1 70 ? -4.619 -12.583 -3.205 1.00 90.69 70 GLU A C 1
ATOM 545 O O . GLU A 1 70 ? -5.037 -12.602 -2.045 1.00 90.69 70 GLU A O 1
ATOM 550 N N . ALA A 1 71 ? -4.045 -11.499 -3.737 1.00 92.56 71 ALA A N 1
ATOM 551 C CA . ALA A 1 71 ? -3.826 -10.264 -2.987 1.00 92.56 71 ALA A CA 1
ATOM 552 C C . ALA A 1 71 ? -5.144 -9.650 -2.487 1.00 92.56 71 ALA A C 1
ATOM 554 O O . ALA A 1 71 ? -5.268 -9.315 -1.308 1.00 92.56 71 ALA A O 1
ATOM 555 N N . TYR A 1 72 ? -6.171 -9.563 -3.340 1.00 93.12 72 TYR A N 1
ATOM 556 C CA . TYR A 1 72 ? -7.489 -9.077 -2.921 1.00 93.12 72 TYR A CA 1
ATOM 557 C C . TYR A 1 72 ? -8.171 -10.017 -1.918 1.00 93.12 72 TYR A C 1
ATOM 559 O O . TYR A 1 72 ? -8.832 -9.537 -0.995 1.00 93.12 72 TYR A O 1
ATOM 567 N N . ALA A 1 73 ? -7.997 -11.336 -2.047 1.00 91.94 73 ALA A N 1
ATOM 568 C CA . ALA A 1 73 ? -8.512 -12.296 -1.071 1.00 91.94 73 ALA A CA 1
ATOM 569 C C . ALA A 1 73 ? -7.832 -12.144 0.303 1.00 91.94 73 ALA A C 1
ATOM 571 O O . ALA A 1 73 ? -8.504 -12.233 1.336 1.00 91.94 73 ALA A O 1
ATOM 572 N N . GLU A 1 74 ? -6.524 -11.878 0.330 1.00 91.00 74 GLU A N 1
ATOM 573 C CA . GLU A 1 74 ? -5.775 -11.589 1.556 1.00 91.00 74 GLU A CA 1
ATOM 574 C C . GLU A 1 74 ? -6.235 -10.276 2.198 1.00 91.00 74 GLU A C 1
ATOM 576 O O . GLU A 1 74 ? -6.517 -10.232 3.399 1.00 91.00 74 GLU A O 1
ATOM 581 N N . ILE A 1 75 ? -6.398 -9.219 1.397 1.00 92.38 75 ILE A N 1
ATOM 582 C CA . ILE A 1 75 ? -6.921 -7.928 1.862 1.00 92.38 75 ILE A CA 1
ATOM 583 C C . ILE A 1 75 ? -8.312 -8.109 2.469 1.00 92.38 75 ILE A C 1
ATOM 585 O O . ILE A 1 75 ? -8.550 -7.656 3.585 1.00 92.38 75 ILE A O 1
ATOM 589 N N . ALA A 1 76 ? -9.215 -8.825 1.794 1.00 89.88 76 ALA A N 1
ATOM 590 C CA . ALA A 1 76 ? -10.567 -9.076 2.294 1.00 89.88 76 ALA A CA 1
ATOM 591 C C . ALA A 1 76 ? -10.567 -9.833 3.634 1.00 89.88 76 ALA A C 1
ATOM 593 O O . ALA A 1 76 ? -11.359 -9.521 4.523 1.00 89.88 76 ALA A O 1
ATOM 594 N N . ARG A 1 77 ? -9.652 -10.795 3.816 1.00 89.06 77 ARG A N 1
ATOM 595 C CA . ARG A 1 77 ? -9.500 -11.544 5.076 1.00 89.06 77 ARG A CA 1
ATOM 596 C C . ARG A 1 77 ? -8.928 -10.689 6.205 1.00 89.06 77 ARG A C 1
ATOM 598 O O . ARG A 1 77 ? -9.271 -10.886 7.368 1.00 89.06 77 ARG A O 1
ATOM 605 N N . THR A 1 78 ? -8.053 -9.754 5.855 1.00 79.25 78 THR A N 1
ATOM 606 C CA . THR A 1 78 ? -7.340 -8.876 6.784 1.00 79.25 78 THR A CA 1
ATOM 607 C C . THR A 1 78 ? -7.944 -7.478 6.847 1.00 79.25 78 THR A C 1
ATOM 609 O O . THR A 1 78 ? -7.273 -6.579 7.340 1.00 79.25 78 THR A O 1
ATOM 612 N N . SER A 1 79 ? -9.189 -7.274 6.395 1.00 66.75 79 SER A N 1
ATOM 613 C CA . SER A 1 79 ? -9.940 -6.002 6.433 1.00 66.75 79 SER A CA 1
ATOM 614 C C . SER A 1 79 ? -10.484 -5.661 7.815 1.00 66.75 79 SER A C 1
ATOM 616 O O . SER A 1 79 ? -10.780 -6.576 8.605 1.00 66.75 79 SER A O 1
#